Protein AF-A0A1U7EZ01-F1 (afdb_monomer)

Mean predicted aligned error: 15.54 Å

Secondary structure (DSSP, 8-state):
---HHHHHHHHHHHTTSS-HHHHHHHTTS-HHHHHHHHHHTT------S----------------------------

Nearest PDB structures (foldseek):
  2cob-assembly1_A  TM=7.987E-01  e=2.022E+00  Homo sapiens
  7qh5-assembly2_B  TM=5.673E-01  e=1.787E+00  Streptomyces tsukubensis NRRL18488
  5nr6-assembly1_A  TM=4.539E-01  e=1.901E+00  Dictyostelium discoideum
  2rn7-assembly1_A  TM=3.358E-01  e=6.553E+00  Shigella flexneri

Organism: Natronomonas pharaonis (strain ATCC 35678 / DSM 2160 / CIP 103997 / JCM 8858 / NBRC 14720 / NCIMB 2260 / Gabara) (NCBI:txid348780)

Foldseek 3Di:
DQDPLLVVLLVCCLVVVDPLVVSCVSSVHDSVVSCVVCVVVVRPRPPPDDDPPPPPDDDDDDDDDDDDDDDDDDDDD

pLDDT: mean 70.24, std 17.6, range [44.0, 91.94]

Radius of gyration: 25.86 Å; Cα contacts (8 Å, |Δi|>4): 43; chains: 1; bounding box: 48×58×61 Å

Solvent-accessible surface area (backbone atoms only — not comparable to full-atom values): 5196 Å² total; per-residue (Å²): 132,84,50,74,55,45,55,51,24,40,53,34,32,59,68,69,75,38,53,60,65,55,24,12,59,77,40,76,48,53,51,67,57,46,52,49,50,35,49,74,70,72,43,77,61,86,69,88,68,84,84,81,72,73,84,70,75,86,81,91,80,89,84,80,86,83,93,79,85,80,92,80,90,79,79,90,136

Structure (mmCIF, N/CA/C/O backbone):
data_AF-A0A1U7EZ01-F1
#
_entry.id   AF-A0A1U7EZ01-F1
#
loop_
_atom_site.group_PDB
_atom_site.id
_atom_site.type_symbol
_atom_site.label_atom_id
_atom_site.label_alt_id
_atom_site.label_comp_id
_atom_site.label_asym_id
_atom_site.label_entity_id
_atom_site.label_seq_id
_atom_site.pdbx_PDB_ins_code
_atom_site.Cartn_x
_atom_site.Cartn_y
_atom_site.Cartn_z
_atom_site.occupancy
_atom_site.B_iso_or_equiv
_atom_site.auth_seq_id
_atom_site.auth_comp_id
_atom_site.auth_asym_id
_atom_site.auth_atom_id
_atom_site.pdbx_PDB_model_num
ATOM 1 N N . MET A 1 1 ? -4.209 -0.685 -14.987 1.00 63.34 1 MET A N 1
ATOM 2 C CA . MET A 1 1 ? -5.118 -1.470 -14.119 1.00 63.34 1 MET A CA 1
ATOM 3 C C . MET A 1 1 ? -4.230 -2.446 -13.370 1.00 63.34 1 MET A C 1
ATOM 5 O O . MET A 1 1 ? -3.442 -3.092 -14.038 1.00 63.34 1 MET A O 1
ATOM 9 N N . TYR A 1 2 ? -4.264 -2.496 -12.039 1.00 71.69 2 TYR A N 1
ATOM 10 C CA . TYR A 1 2 ? -3.382 -3.394 -11.284 1.00 71.69 2 TYR A CA 1
ATOM 11 C C . TYR A 1 2 ? -3.797 -4.860 -11.462 1.00 71.69 2 TYR A C 1
ATOM 13 O O . TYR A 1 2 ? -4.983 -5.180 -11.358 1.00 71.69 2 TYR A O 1
ATOM 21 N N . ASP A 1 3 ? -2.825 -5.736 -11.710 1.00 85.50 3 ASP A N 1
ATOM 22 C CA . ASP A 1 3 ? -3.046 -7.164 -11.923 1.00 85.50 3 ASP A CA 1
ATOM 23 C C . ASP A 1 3 ? -3.559 -7.889 -10.671 1.00 85.50 3 ASP A C 1
ATOM 25 O O . ASP A 1 3 ? -3.373 -7.462 -9.526 1.00 85.50 3 ASP A O 1
ATOM 29 N N . ALA A 1 4 ? -4.178 -9.057 -10.881 1.00 87.00 4 ALA A N 1
ATOM 30 C CA . ALA A 1 4 ? -4.710 -9.891 -9.801 1.00 87.00 4 ALA A CA 1
ATOM 31 C C . ALA A 1 4 ? -3.641 -10.267 -8.754 1.00 87.00 4 ALA A C 1
ATOM 33 O O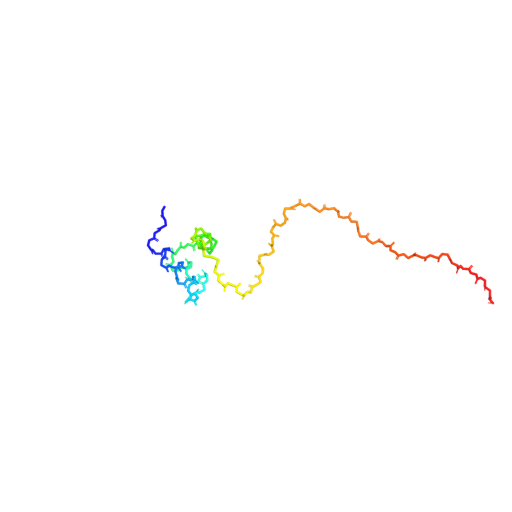 . ALA A 1 4 ? -3.962 -10.401 -7.570 1.00 87.00 4 ALA A O 1
ATOM 34 N N . ARG A 1 5 ? -2.372 -10.384 -9.174 1.00 87.25 5 ARG A N 1
ATOM 35 C CA . ARG A 1 5 ? -1.223 -10.633 -8.287 1.00 87.25 5 ARG A CA 1
ATOM 36 C C . ARG A 1 5 ? -0.965 -9.458 -7.349 1.00 87.25 5 ARG A C 1
ATOM 38 O O . ARG A 1 5 ? -0.903 -9.661 -6.139 1.00 87.25 5 ARG A O 1
ATOM 45 N N . THR A 1 6 ? -0.916 -8.238 -7.880 1.00 87.69 6 THR A N 1
ATOM 46 C CA . THR A 1 6 ? -0.736 -7.013 -7.089 1.00 87.69 6 THR A CA 1
ATOM 47 C C . THR A 1 6 ? -1.870 -6.826 -6.089 1.00 87.69 6 THR A C 1
ATOM 49 O O . THR 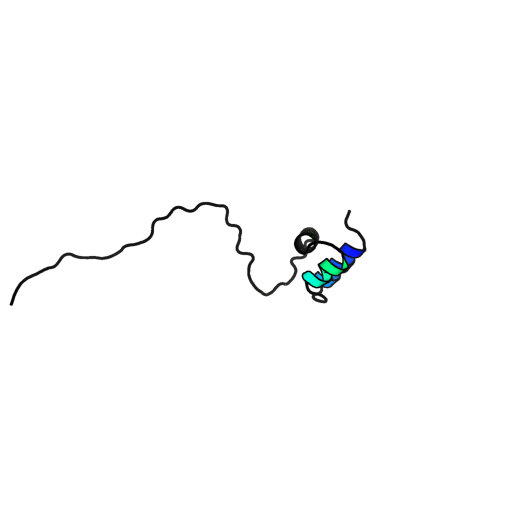A 1 6 ? -1.630 -6.534 -4.918 1.00 87.69 6 THR A O 1
ATOM 52 N N . ARG A 1 7 ? -3.114 -7.097 -6.503 1.00 87.94 7 ARG A N 1
ATOM 53 C CA . ARG A 1 7 ? -4.272 -7.027 -5.602 1.00 87.94 7 ARG A CA 1
ATOM 54 C C . ARG A 1 7 ? -4.186 -8.044 -4.458 1.00 87.94 7 ARG A C 1
ATOM 56 O O . ARG A 1 7 ? -4.502 -7.707 -3.318 1.00 87.94 7 ARG A O 1
ATOM 63 N N . ALA A 1 8 ? -3.753 -9.274 -4.743 1.00 89.56 8 ALA A N 1
ATOM 64 C CA . ALA A 1 8 ? -3.574 -10.314 -3.730 1.00 89.56 8 ALA A CA 1
ATOM 65 C C . ALA A 1 8 ? -2.435 -9.983 -2.749 1.00 89.56 8 ALA A C 1
ATOM 67 O O . ALA A 1 8 ? -2.610 -10.135 -1.540 1.00 89.56 8 ALA A O 1
ATOM 68 N N . ALA A 1 9 ? -1.309 -9.477 -3.255 1.00 89.88 9 ALA A N 1
ATOM 69 C CA . ALA A 1 9 ? -0.183 -9.030 -2.440 1.00 89.88 9 ALA A CA 1
ATOM 70 C C . ALA A 1 9 ? -0.585 -7.902 -1.478 1.00 89.88 9 ALA A C 1
ATOM 72 O O . ALA A 1 9 ? -0.320 -7.976 -0.278 1.00 89.88 9 ALA A O 1
ATOM 73 N N . VAL A 1 10 ? -1.310 -6.894 -1.970 1.00 87.69 10 VAL A N 1
ATOM 74 C CA . VAL A 1 10 ? -1.779 -5.782 -1.130 1.00 87.69 10 VAL A CA 1
ATOM 75 C C . VAL A 1 10 ? -2.784 -6.257 -0.084 1.00 87.69 10 VAL A C 1
ATOM 77 O O . VAL A 1 10 ? -2.713 -5.825 1.063 1.00 87.69 10 VAL A O 1
ATOM 80 N N . ALA A 1 11 ? -3.669 -7.198 -0.422 1.00 87.81 11 ALA A N 1
ATOM 81 C CA . ALA A 1 11 ? -4.588 -7.779 0.553 1.00 87.81 11 ALA A CA 1
ATOM 82 C C . ALA A 1 11 ? -3.854 -8.509 1.695 1.00 87.81 11 ALA A C 1
ATOM 84 O O . ALA A 1 11 ? -4.279 -8.410 2.845 1.00 87.81 11 ALA A O 1
ATOM 85 N N . ARG A 1 12 ? -2.749 -9.215 1.407 1.00 86.38 12 ARG A N 1
ATOM 86 C CA . ARG A 1 12 ? -1.913 -9.852 2.443 1.00 86.38 12 ARG A CA 1
ATOM 87 C C . ARG A 1 12 ? -1.206 -8.828 3.317 1.00 86.38 12 ARG A C 1
ATOM 89 O O . ARG A 1 12 ? -1.244 -8.955 4.539 1.00 86.38 12 ARG A O 1
ATOM 96 N N . TYR A 1 13 ? -0.630 -7.804 2.693 1.00 86.69 13 TYR A N 1
ATOM 97 C CA . TYR A 1 13 ? 0.026 -6.697 3.383 1.00 86.69 13 TYR A CA 1
ATOM 98 C C . TYR A 1 13 ? -0.925 -5.973 4.344 1.00 86.69 13 TYR A C 1
ATOM 100 O O . TYR A 1 13 ? -0.628 -5.824 5.525 1.00 86.69 13 TYR A O 1
ATOM 108 N N . VAL A 1 14 ? -2.111 -5.596 3.864 1.00 84.75 14 VAL A N 1
ATOM 109 C CA . VAL A 1 14 ? -3.140 -4.909 4.659 1.00 84.75 14 VAL A CA 1
ATOM 110 C C . VAL A 1 14 ? -3.644 -5.764 5.824 1.00 84.75 14 VAL A C 1
ATOM 112 O O . VAL A 1 14 ? -3.930 -5.237 6.895 1.00 84.75 14 VAL A O 1
ATOM 115 N N . AR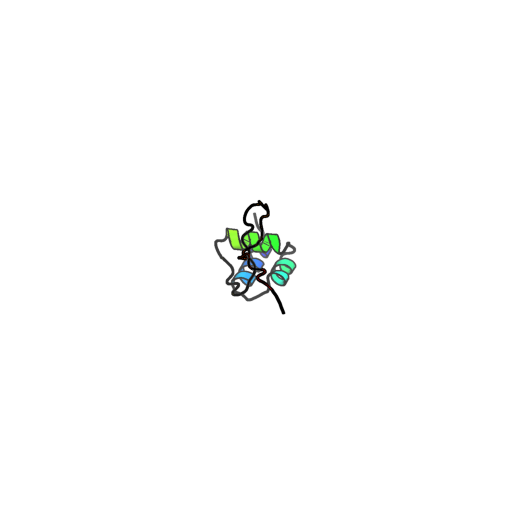G A 1 15 ? -3.749 -7.084 5.636 1.00 85.88 15 ARG A N 1
ATOM 116 C CA . ARG A 1 15 ? -4.164 -8.025 6.689 1.00 85.88 15 ARG A CA 1
ATOM 117 C C . ARG A 1 15 ? -3.053 -8.345 7.697 1.00 85.88 15 ARG A C 1
ATOM 119 O O . ARG A 1 15 ? -3.289 -9.151 8.590 1.00 85.88 15 ARG A O 1
ATOM 126 N N . GLY A 1 16 ? -1.854 -7.779 7.537 1.00 84.25 16 GLY A N 1
ATOM 127 C CA . GLY A 1 16 ? -0.698 -8.084 8.385 1.00 84.25 16 GLY A CA 1
ATOM 128 C C . GLY A 1 16 ? -0.160 -9.508 8.209 1.00 84.25 16 GLY A C 1
ATOM 129 O O . GLY A 1 16 ? 0.572 -9.993 9.062 1.00 84.25 16 GLY A O 1
ATOM 130 N N . LEU A 1 17 ? -0.522 -10.191 7.116 1.00 87.38 17 LEU A N 1
ATOM 131 C CA . LEU A 1 17 ? -0.076 -11.560 6.828 1.00 87.38 17 LEU A CA 1
ATOM 132 C C . LEU A 1 17 ? 1.323 -11.602 6.203 1.00 87.38 17 LEU A C 1
ATOM 134 O O . LEU A 1 17 ? 1.943 -12.661 6.150 1.00 87.38 17 LEU A O 1
ATOM 138 N N . SER A 1 18 ? 1.800 -10.476 5.670 1.00 84.56 18 SER A N 1
ATOM 139 C CA . SER A 1 18 ? 3.103 -10.365 5.011 1.00 84.56 18 SER A CA 1
ATOM 140 C C . SER A 1 18 ? 3.649 -8.950 5.153 1.00 84.56 18 SER A C 1
ATOM 142 O O . SER A 1 18 ? 2.887 -7.980 5.184 1.00 84.56 18 SER A O 1
ATOM 144 N N . THR A 1 19 ? 4.973 -8.812 5.204 1.00 88.44 19 THR A N 1
ATOM 145 C CA . THR A 1 19 ? 5.607 -7.489 5.217 1.00 88.44 19 THR A CA 1
ATOM 146 C C . THR A 1 19 ? 5.466 -6.790 3.860 1.00 88.44 19 THR A C 1
ATOM 148 O O . THR A 1 19 ? 5.287 -7.435 2.824 1.00 88.44 19 THR A O 1
ATOM 151 N N . ALA A 1 20 ? 5.601 -5.456 3.829 1.00 84.88 20 ALA A N 1
ATOM 152 C CA . ALA A 1 20 ? 5.558 -4.687 2.576 1.00 84.88 20 ALA A CA 1
ATOM 153 C C . ALA A 1 20 ? 6.583 -5.195 1.548 1.00 84.88 20 ALA A C 1
ATOM 155 O O . ALA A 1 20 ? 6.313 -5.206 0.351 1.00 84.88 20 ALA A O 1
ATOM 156 N N . ARG A 1 21 ? 7.762 -5.618 2.023 1.00 88.19 21 ARG A N 1
ATOM 157 C CA . ARG A 1 21 ? 8.853 -6.132 1.190 1.00 88.19 21 ARG A CA 1
ATOM 158 C C . ARG A 1 21 ? 8.507 -7.483 0.571 1.00 88.19 21 ARG A C 1
ATOM 160 O O . ARG A 1 21 ? 8.772 -7.685 -0.608 1.00 88.19 21 ARG A O 1
ATOM 167 N N . GLU A 1 22 ? 7.931 -8.391 1.351 1.00 88.62 22 GLU A N 1
ATOM 168 C CA . GLU A 1 22 ? 7.535 -9.715 0.865 1.00 88.62 22 GLU A CA 1
ATOM 169 C C . GLU A 1 22 ? 6.396 -9.617 -0.142 1.00 88.62 22 GLU A C 1
ATOM 171 O O . GLU A 1 22 ? 6.524 -10.130 -1.249 1.00 88.62 22 GLU A O 1
ATOM 176 N N . ALA A 1 23 ? 5.345 -8.867 0.193 1.00 89.50 23 ALA A N 1
ATOM 177 C CA . ALA A 1 23 ? 4.209 -8.675 -0.697 1.00 89.50 23 ALA A CA 1
ATOM 178 C C . ALA A 1 23 ? 4.627 -8.000 -2.020 1.00 89.50 23 ALA A C 1
ATOM 180 O O . ALA A 1 23 ? 4.167 -8.387 -3.092 1.00 89.50 23 ALA A O 1
ATOM 181 N N . ALA A 1 24 ? 5.545 -7.027 -1.967 1.00 90.06 24 ALA A N 1
ATOM 182 C CA . ALA A 1 24 ? 6.056 -6.360 -3.163 1.00 90.06 24 ALA A CA 1
ATOM 183 C C . ALA A 1 24 ? 6.869 -7.323 -4.04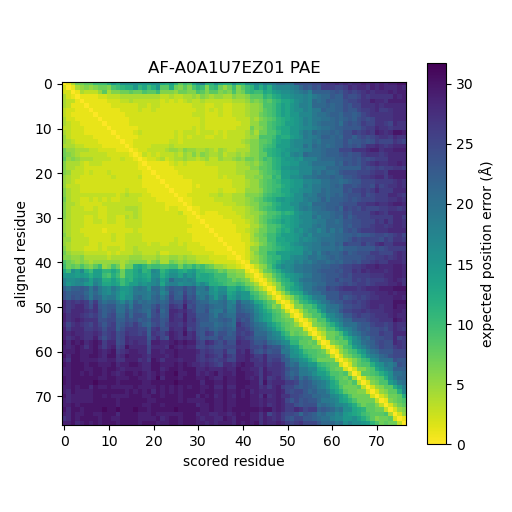3 1.00 90.06 24 ALA A C 1
ATOM 185 O O . ALA A 1 24 ? 6.688 -7.349 -5.258 1.00 90.06 24 ALA A O 1
ATOM 186 N N . ARG A 1 25 ? 7.693 -8.180 -3.425 1.00 90.38 25 ARG A N 1
ATOM 187 C CA . ARG A 1 25 ? 8.461 -9.215 -4.127 1.00 90.38 25 ARG A CA 1
ATOM 188 C C . ARG A 1 25 ? 7.560 -10.263 -4.785 1.00 90.38 25 ARG A C 1
ATOM 190 O O . ARG A 1 25 ? 7.849 -10.681 -5.897 1.00 90.38 25 ARG A O 1
ATOM 197 N N . GLU A 1 26 ? 6.480 -10.686 -4.128 1.00 87.38 26 GLU A N 1
ATOM 198 C CA . GLU A 1 26 ? 5.516 -11.641 -4.701 1.00 87.38 26 GLU A CA 1
ATOM 199 C C . GLU A 1 26 ? 4.791 -11.087 -5.935 1.00 87.38 26 GLU A C 1
ATOM 201 O O . GLU A 1 26 ? 4.445 -11.838 -6.849 1.00 87.38 26 GLU A O 1
ATOM 206 N N . ALA A 1 27 ? 4.539 -9.778 -5.949 1.00 88.06 27 ALA A N 1
ATOM 207 C CA . ALA A 1 27 ? 3.879 -9.094 -7.054 1.00 88.06 27 ALA A CA 1
ATOM 208 C C . ALA A 1 27 ? 4.850 -8.565 -8.124 1.00 88.06 27 ALA A C 1
ATOM 210 O O . ALA A 1 27 ? 4.374 -8.036 -9.121 1.00 88.06 27 ALA A O 1
ATOM 211 N N . ASP A 1 28 ? 6.165 -8.738 -7.946 1.00 91.94 28 ASP A N 1
ATOM 212 C CA . ASP A 1 28 ? 7.217 -8.183 -8.813 1.00 91.94 28 ASP A CA 1
ATOM 213 C C . ASP A 1 28 ? 7.116 -6.653 -8.984 1.00 91.94 28 ASP A C 1
ATOM 215 O O . ASP A 1 28 ? 7.372 -6.093 -10.045 1.00 91.94 28 ASP A O 1
ATOM 219 N N . ILE A 1 29 ? 6.717 -5.960 -7.913 1.00 90.06 29 ILE A N 1
ATOM 220 C CA . ILE A 1 29 ? 6.567 -4.501 -7.888 1.00 90.06 29 ILE A CA 1
ATOM 221 C C . ILE A 1 29 ? 7.457 -3.870 -6.824 1.00 90.06 29 ILE A C 1
ATOM 223 O O . ILE A 1 29 ? 7.976 -4.521 -5.916 1.00 90.06 29 ILE A O 1
ATOM 227 N N . SER A 1 30 ? 7.592 -2.550 -6.898 1.00 89.94 30 SER A N 1
ATOM 228 C CA . SER A 1 30 ? 8.269 -1.783 -5.857 1.00 89.94 30 SER A CA 1
ATOM 229 C C . SER A 1 30 ? 7.414 -1.665 -4.593 1.00 89.94 30 SER A C 1
ATOM 231 O O . SER A 1 30 ? 6.191 -1.526 -4.647 1.00 89.94 30 SER A O 1
ATOM 233 N N . THR A 1 31 ? 8.064 -1.615 -3.429 1.00 87.19 31 THR A N 1
ATOM 234 C CA . THR A 1 31 ? 7.393 -1.364 -2.140 1.00 87.19 31 THR A CA 1
ATOM 235 C C . THR A 1 31 ? 6.642 -0.030 -2.119 1.00 87.19 31 THR A C 1
ATOM 237 O O . THR A 1 31 ? 5.585 0.066 -1.499 1.00 87.19 31 THR A O 1
ATOM 240 N N . ALA A 1 32 ? 7.151 0.985 -2.824 1.00 86.88 32 ALA A N 1
ATOM 241 C CA . ALA A 1 32 ? 6.482 2.272 -3.001 1.00 86.88 32 ALA A CA 1
ATOM 242 C C . ALA A 1 32 ? 5.154 2.137 -3.765 1.00 86.88 32 ALA A C 1
ATOM 244 O O . ALA A 1 32 ? 4.148 2.705 -3.348 1.00 86.88 32 ALA A O 1
ATOM 245 N N . GLU A 1 33 ? 5.128 1.335 -4.831 1.00 87.44 33 GLU A N 1
ATOM 246 C CA . GLU A 1 33 ? 3.926 1.094 -5.633 1.00 87.44 33 GLU A CA 1
ATOM 247 C C . GLU A 1 33 ? 2.875 0.303 -4.843 1.00 87.44 33 GLU A C 1
ATOM 249 O O . GLU A 1 33 ? 1.694 0.645 -4.859 1.00 87.44 33 GLU A O 1
ATOM 254 N N . LEU A 1 34 ? 3.313 -0.681 -4.052 1.00 87.94 34 LEU A N 1
ATOM 255 C CA . LEU A 1 34 ? 2.446 -1.428 -3.143 1.00 87.94 34 LEU A CA 1
ATOM 256 C C . LEU A 1 34 ? 1.811 -0.526 -2.069 1.00 87.94 34 LEU A C 1
ATOM 258 O O . LEU A 1 34 ? 0.608 -0.615 -1.815 1.00 87.94 34 LEU A O 1
ATOM 262 N N . ARG A 1 35 ? 2.599 0.373 -1.460 1.00 85.19 35 ARG A N 1
ATOM 263 C CA . ARG A 1 35 ? 2.109 1.364 -0.483 1.00 85.19 35 ARG A CA 1
ATOM 264 C C . ARG A 1 35 ? 1.157 2.373 -1.123 1.00 85.19 35 ARG A C 1
ATOM 266 O O . ARG A 1 35 ? 0.146 2.720 -0.515 1.00 85.19 35 ARG A O 1
ATOM 273 N N . HIS A 1 36 ? 1.462 2.822 -2.339 1.00 86.00 36 HIS A N 1
ATOM 274 C CA . HIS A 1 36 ? 0.593 3.712 -3.102 1.00 86.00 36 HIS A CA 1
ATOM 275 C C . HIS A 1 36 ? -0.754 3.041 -3.382 1.00 86.00 36 HIS A C 1
ATOM 277 O O . HIS A 1 36 ? -1.793 3.612 -3.061 1.00 86.00 36 HIS A O 1
ATOM 283 N N . TYR A 1 37 ? -0.745 1.796 -3.866 1.00 86.25 37 TYR A N 1
ATOM 284 C CA . TYR A 1 37 ? -1.972 1.050 -4.128 1.00 86.25 37 TYR A CA 1
ATOM 285 C C . TYR A 1 37 ? -2.800 0.831 -2.854 1.00 86.25 37 TYR A C 1
ATOM 287 O O . TYR A 1 37 ? -3.996 1.121 -2.844 1.00 86.25 37 TYR A O 1
ATOM 295 N N . ALA A 1 38 ? -2.169 0.429 -1.745 1.00 83.56 38 ALA A N 1
ATOM 296 C CA . ALA A 1 38 ? -2.844 0.301 -0.450 1.00 83.56 38 ALA A CA 1
ATOM 297 C C . ALA A 1 38 ? -3.526 1.615 -0.014 1.00 83.56 38 ALA A C 1
ATOM 299 O O . ALA A 1 38 ? -4.695 1.606 0.377 1.00 83.56 38 ALA A O 1
ATOM 300 N N . ARG A 1 39 ? -2.834 2.755 -0.177 1.00 82.06 39 ARG A N 1
ATOM 301 C CA . ARG A 1 39 ? -3.369 4.095 0.112 1.00 82.06 39 ARG A CA 1
ATOM 302 C C . ARG A 1 39 ? -4.543 4.456 -0.804 1.00 82.06 39 ARG A C 1
ATOM 304 O O . ARG A 1 39 ? -5.549 4.958 -0.315 1.00 82.06 39 ARG A O 1
ATOM 311 N N . THR A 1 40 ? -4.459 4.160 -2.105 1.00 82.44 40 THR A N 1
ATOM 312 C CA . THR A 1 40 ? -5.566 4.396 -3.055 1.00 82.44 40 THR A CA 1
ATOM 313 C C . THR A 1 40 ? -6.793 3.531 -2.776 1.00 82.44 40 THR A C 1
ATOM 315 O O . THR A 1 40 ? -7.910 3.952 -3.057 1.00 82.44 40 THR A O 1
ATOM 318 N N . CYS A 1 41 ? -6.618 2.353 -2.169 1.00 77.50 41 CYS A N 1
ATOM 319 C CA . CYS A 1 41 ? -7.729 1.525 -1.705 1.00 77.50 41 CYS A CA 1
ATOM 320 C C . CYS A 1 41 ? -8.398 2.061 -0.425 1.00 77.50 41 CYS A C 1
ATOM 322 O O . CYS A 1 41 ? -9.320 1.423 0.076 1.00 77.50 41 CYS A O 1
ATOM 324 N N . GLY A 1 42 ? -7.956 3.207 0.110 1.00 66.62 42 GLY A N 1
ATOM 325 C CA . GLY A 1 42 ? -8.511 3.812 1.323 1.00 66.62 42 GLY A CA 1
ATOM 326 C C . GLY A 1 42 ? -8.133 3.070 2.603 1.00 66.62 42 GLY A C 1
ATOM 327 O O . GLY A 1 42 ? -8.727 3.310 3.650 1.00 66.62 42 GLY A O 1
ATOM 328 N N . ILE A 1 43 ? -7.157 2.161 2.530 1.00 65.50 43 ILE A N 1
ATOM 329 C CA . ILE A 1 43 ? -6.734 1.359 3.668 1.00 65.50 43 ILE A CA 1
ATOM 330 C C . ILE A 1 43 ? -5.381 1.890 4.116 1.00 65.50 43 ILE A C 1
ATOM 332 O O . ILE A 1 43 ? -4.347 1.580 3.525 1.00 65.50 43 ILE A O 1
ATOM 336 N N . ALA A 1 44 ? -5.391 2.716 5.161 1.00 61.97 44 ALA A N 1
ATOM 337 C CA . ALA A 1 44 ? -4.176 2.989 5.908 1.00 61.97 44 ALA A CA 1
ATOM 338 C C . ALA A 1 44 ? -3.751 1.655 6.538 1.00 61.97 44 ALA A C 1
ATOM 340 O O . ALA A 1 44 ? -4.504 1.114 7.355 1.00 61.97 44 ALA A O 1
ATOM 341 N N . PRO A 1 45 ? -2.618 1.056 6.127 1.00 56.34 45 PRO A N 1
ATOM 342 C CA . PRO A 1 45 ? -2.158 -0.141 6.799 1.00 56.34 45 PRO A CA 1
ATOM 343 C C . PRO A 1 45 ? -1.926 0.255 8.260 1.00 56.34 45 PRO A C 1
ATOM 345 O O . PRO A 1 45 ? -1.365 1.320 8.521 1.00 56.34 45 PRO A O 1
ATOM 348 N N . ALA A 1 46 ? -2.413 -0.559 9.197 1.00 54.66 46 ALA A N 1
ATOM 349 C CA . ALA A 1 46 ? -2.251 -0.336 10.630 1.00 54.66 46 ALA A CA 1
ATOM 350 C C . ALA A 1 46 ? -0.776 -0.542 11.024 1.00 54.66 46 ALA A C 1
ATOM 352 O O . ALA A 1 46 ? -0.428 -1.471 11.742 1.00 54.66 46 ALA A O 1
ATOM 353 N N . PHE A 1 47 ? 0.119 0.291 10.496 1.00 52.06 47 PHE A N 1
ATOM 354 C CA . PHE A 1 47 ? 1.469 0.451 11.000 1.00 52.06 47 PHE A CA 1
ATOM 355 C C . PHE A 1 47 ? 1.348 1.297 12.260 1.00 52.06 47 PHE A C 1
ATOM 357 O O . PHE A 1 47 ? 1.456 2.518 12.242 1.00 52.06 47 PHE A O 1
ATOM 364 N N . THR A 1 48 ? 1.078 0.626 13.373 1.00 53.19 48 THR A N 1
ATOM 365 C CA . THR A 1 48 ? 1.532 1.099 14.675 1.00 53.19 48 THR A CA 1
ATOM 366 C C . THR A 1 48 ? 3.058 1.074 14.650 1.00 53.19 48 THR A C 1
ATOM 368 O O . THR A 1 48 ? 3.656 0.022 14.865 1.00 53.19 48 THR A O 1
ATOM 371 N N . GLY A 1 49 ? 3.679 2.202 14.312 1.00 49.09 49 GLY A N 1
ATOM 372 C CA . GLY A 1 49 ? 5.128 2.364 14.383 1.00 49.09 49 GLY A CA 1
ATOM 373 C C . GLY A 1 49 ? 5.686 3.274 13.299 1.00 49.09 49 GLY A C 1
ATOM 374 O O . GLY A 1 49 ? 6.075 2.775 12.250 1.00 49.09 49 GLY A O 1
ATOM 375 N N . ASP A 1 50 ? 5.725 4.565 13.633 1.00 50.22 50 ASP A N 1
ATOM 376 C CA . ASP A 1 50 ? 6.809 5.509 13.334 1.00 50.22 50 ASP A CA 1
ATOM 377 C C . ASP A 1 50 ? 7.089 5.897 11.859 1.00 50.22 50 ASP A C 1
ATOM 379 O O . ASP A 1 50 ? 7.178 5.076 10.955 1.00 50.22 50 ASP A O 1
ATOM 383 N N . GLU A 1 51 ? 7.287 7.202 11.641 1.00 52.16 51 GLU A N 1
ATOM 384 C CA . GLU A 1 51 ? 7.953 7.794 10.463 1.00 52.16 51 GLU A CA 1
ATOM 385 C C . GLU A 1 51 ? 7.160 7.976 9.151 1.00 52.16 51 GLU A C 1
ATOM 387 O O . GLU A 1 51 ? 7.662 7.755 8.048 1.00 52.16 51 GLU A O 1
ATOM 392 N N . HIS A 1 52 ? 5.960 8.552 9.227 1.00 44.25 52 HIS A N 1
ATOM 393 C CA . HIS A 1 52 ? 5.616 9.591 8.248 1.00 44.25 52 HIS A CA 1
ATOM 394 C C . HIS A 1 52 ? 5.691 10.935 8.957 1.00 44.25 52 HIS A C 1
ATOM 396 O O . HIS A 1 52 ? 4.685 11.532 9.331 1.00 44.25 52 HIS A O 1
ATOM 402 N N . VAL A 1 53 ? 6.936 11.375 9.155 1.00 46.25 53 VAL A N 1
ATOM 403 C CA . VAL A 1 53 ? 7.240 12.796 9.241 1.00 46.25 53 VAL A CA 1
ATOM 404 C C . VAL A 1 53 ? 6.627 13.389 7.984 1.00 46.25 53 VAL A C 1
ATOM 406 O O . VAL A 1 53 ? 6.981 13.016 6.860 1.00 46.25 53 VAL A O 1
ATOM 409 N N . ASP A 1 54 ? 5.603 14.197 8.210 1.00 44.69 54 ASP A N 1
ATOM 410 C CA . ASP A 1 54 ? 5.042 15.103 7.235 1.00 44.69 54 ASP A CA 1
ATOM 411 C C . ASP A 1 54 ? 6.222 15.678 6.448 1.00 44.69 54 ASP A C 1
ATOM 413 O O . ASP A 1 54 ? 7.168 16.218 7.030 1.00 44.69 54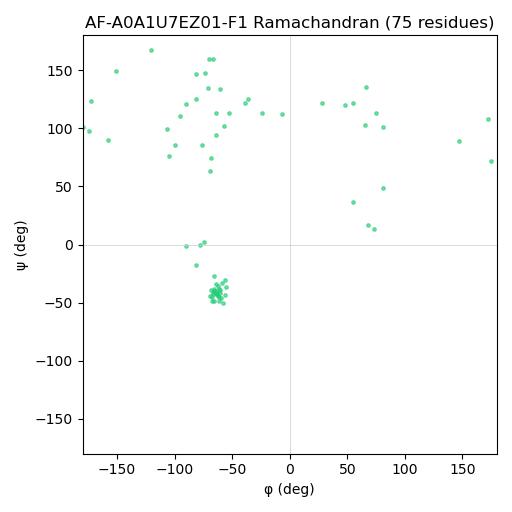 ASP A O 1
ATOM 417 N N . SER A 1 55 ? 6.228 15.483 5.130 1.00 44.00 55 SER A N 1
ATOM 418 C CA . SER A 1 55 ? 7.027 16.343 4.268 1.00 44.00 55 SER A CA 1
ATOM 419 C C . SER A 1 55 ? 6.359 17.708 4.342 1.00 44.00 55 SER A C 1
ATOM 421 O O . SER A 1 55 ? 5.620 18.088 3.439 1.00 44.00 55 SER A O 1
ATOM 423 N N . ALA A 1 56 ? 6.574 18.372 5.481 1.00 52.53 56 ALA A N 1
ATOM 424 C CA . ALA A 1 56 ? 6.370 19.778 5.681 1.00 52.53 56 ALA A CA 1
ATOM 425 C C . ALA A 1 56 ? 7.244 20.434 4.627 1.00 52.53 56 ALA A C 1
ATOM 427 O O . ALA A 1 56 ? 8.476 20.414 4.678 1.00 52.53 56 ALA A O 1
ATOM 428 N N . ASP A 1 57 ? 6.533 20.853 3.597 1.00 45.25 57 ASP A N 1
ATOM 429 C CA . ASP A 1 57 ? 6.907 21.831 2.613 1.00 45.25 57 ASP A CA 1
ATOM 430 C C . ASP A 1 57 ? 7.966 22.790 3.174 1.00 45.25 57 ASP A C 1
ATOM 432 O O . ASP A 1 57 ? 7.764 23.498 4.160 1.00 45.25 57 ASP A O 1
ATOM 436 N N . SER A 1 58 ? 9.148 22.669 2.579 1.00 49.06 58 SER A N 1
ATOM 437 C CA . SER A 1 58 ? 10.222 23.645 2.486 1.00 49.06 58 SER A CA 1
ATOM 438 C C . SER A 1 58 ? 9.885 25.037 3.025 1.00 49.06 58 SER A C 1
ATOM 440 O O . SER A 1 58 ? 9.188 25.773 2.350 1.00 49.06 58 SER A O 1
ATOM 442 N N . GLU A 1 59 ? 10.511 25.453 4.130 1.00 52.62 59 GLU A N 1
ATOM 443 C CA . GLU A 1 59 ? 11.522 26.518 4.075 1.00 52.62 59 GLU A CA 1
ATOM 444 C C . GLU A 1 59 ? 12.261 26.738 5.405 1.00 52.62 59 GLU A C 1
ATOM 446 O O . GLU A 1 59 ? 11.717 26.986 6.477 1.00 52.62 59 GLU A O 1
ATOM 451 N N . ARG A 1 60 ? 13.582 26.620 5.296 1.00 46.91 60 ARG A N 1
ATOM 452 C CA . ARG A 1 60 ? 14.593 26.867 6.316 1.00 46.91 60 ARG A CA 1
ATOM 453 C C . ARG A 1 60 ? 15.022 28.332 6.230 1.00 46.91 60 ARG A C 1
ATOM 455 O O . ARG A 1 60 ? 15.635 28.705 5.236 1.00 46.91 60 ARG A O 1
ATOM 462 N N . ALA A 1 61 ? 14.853 29.092 7.307 1.00 48.06 61 ALA A N 1
ATOM 463 C CA . ALA A 1 61 ? 15.755 30.184 7.697 1.00 48.06 61 ALA A CA 1
ATOM 464 C C . ALA A 1 61 ? 15.570 30.439 9.207 1.00 48.06 61 ALA A C 1
ATOM 466 O O . ALA A 1 61 ? 14.574 31.003 9.632 1.00 48.06 61 ALA A O 1
ATOM 467 N N . ALA A 1 62 ? 16.341 29.768 10.065 1.00 55.66 62 ALA A N 1
ATOM 468 C CA . ALA A 1 62 ? 17.619 30.255 10.597 1.00 55.66 62 ALA A CA 1
ATOM 469 C C . ALA A 1 62 ? 17.468 31.508 11.482 1.00 55.66 62 ALA A C 1
ATOM 471 O O . ALA A 1 62 ? 17.355 32.624 10.988 1.00 55.66 62 ALA A O 1
ATOM 472 N N . GLY A 1 63 ? 17.538 31.293 12.796 1.00 46.62 63 GLY A N 1
ATOM 473 C CA . GLY A 1 63 ? 17.631 32.337 13.812 1.00 46.62 63 GLY A CA 1
ATOM 474 C C . GLY A 1 63 ? 17.566 31.722 15.203 1.00 46.62 63 GLY A C 1
ATOM 475 O O . GLY A 1 63 ? 16.530 31.780 15.8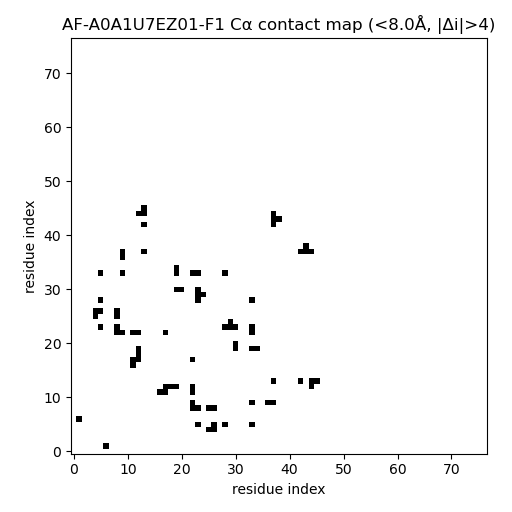56 1.00 46.62 63 GLY A O 1
ATOM 476 N N . THR A 1 64 ? 18.638 31.044 15.611 1.00 48.38 64 THR A N 1
ATOM 477 C CA . THR A 1 64 ? 18.804 30.564 16.980 1.00 48.38 64 THR A CA 1
ATOM 478 C C . THR A 1 64 ? 19.305 31.693 17.886 1.00 48.38 64 THR A C 1
ATOM 480 O O . THR A 1 64 ? 20.054 32.562 17.451 1.00 48.38 64 THR A O 1
ATOM 483 N N . GLU A 1 65 ? 18.855 31.623 19.142 1.00 52.78 65 GLU A N 1
ATOM 484 C CA . GLU A 1 65 ? 19.560 31.938 20.394 1.00 52.78 65 GLU A CA 1
ATOM 485 C C . GLU A 1 65 ? 20.220 33.318 20.600 1.00 52.78 65 GLU A C 1
ATOM 487 O O . GLU A 1 65 ? 21.213 33.678 19.979 1.00 52.78 65 GLU A O 1
ATOM 492 N N . SER A 1 66 ? 19.802 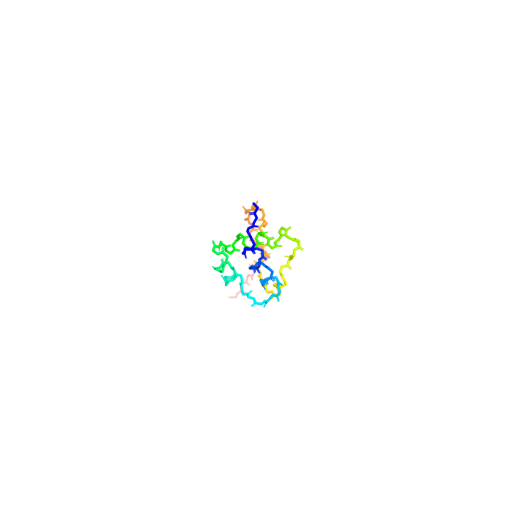34.024 21.651 1.00 45.81 66 SER A N 1
ATOM 493 C CA . SER A 1 66 ? 20.590 34.064 22.897 1.00 45.81 66 SER A CA 1
ATOM 494 C C . SER A 1 66 ? 20.000 35.081 23.866 1.00 45.81 66 SER A C 1
ATOM 496 O O . SER A 1 66 ? 20.112 36.291 23.694 1.00 45.81 66 SER A O 1
ATOM 498 N N . GLU A 1 67 ? 19.389 34.546 24.911 1.00 55.59 67 GLU A N 1
ATOM 499 C CA . GLU A 1 67 ? 19.098 35.216 26.169 1.00 55.59 67 GLU A CA 1
ATOM 500 C C . GLU A 1 67 ? 20.373 35.182 27.029 1.00 55.59 67 GLU A C 1
ATOM 502 O O . GLU A 1 67 ? 20.939 34.099 27.221 1.00 55.59 67 GLU A O 1
ATOM 507 N N . ARG A 1 68 ? 20.844 36.348 27.497 1.00 54.34 68 ARG A N 1
ATOM 508 C CA . ARG A 1 68 ? 21.445 36.551 28.831 1.00 54.34 68 ARG A CA 1
ATOM 509 C C . ARG A 1 68 ? 21.866 38.009 29.048 1.00 54.34 68 ARG A C 1
ATOM 511 O O . ARG A 1 68 ? 22.871 38.469 28.517 1.00 54.34 68 ARG A O 1
ATOM 518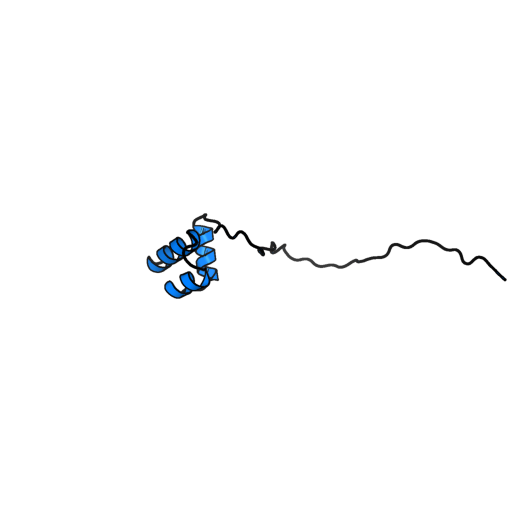 N N . ASP A 1 69 ? 21.010 38.704 29.787 1.00 52.31 69 ASP A N 1
ATOM 519 C CA . ASP A 1 69 ? 21.287 39.369 31.062 1.00 52.31 69 ASP A CA 1
ATOM 520 C C . ASP A 1 69 ? 22.705 39.880 31.384 1.00 52.31 69 ASP A C 1
ATOM 522 O O . ASP A 1 69 ? 23.661 39.121 31.547 1.00 52.31 69 ASP A O 1
ATOM 526 N N . ASP A 1 70 ? 22.699 41.193 31.622 1.00 54.03 70 ASP A N 1
ATOM 527 C CA . ASP A 1 70 ? 23.180 41.891 32.820 1.00 54.03 70 ASP A CA 1
ATOM 528 C C . ASP A 1 70 ? 24.686 42.175 32.969 1.00 54.03 70 ASP A C 1
ATOM 530 O O . ASP A 1 70 ? 25.511 41.365 33.401 1.00 54.03 70 ASP A O 1
ATOM 534 N N . ASP A 1 71 ? 25.006 43.437 32.668 1.00 57.56 71 ASP A N 1
ATOM 535 C CA . ASP A 1 71 ? 26.008 44.248 33.346 1.00 57.56 71 ASP A CA 1
ATOM 536 C C . ASP A 1 71 ? 26.047 43.975 34.858 1.00 57.56 71 ASP A C 1
ATOM 538 O O . ASP A 1 71 ? 25.045 44.175 35.521 1.00 57.56 71 ASP A O 1
ATOM 542 N N . THR A 1 72 ? 27.209 43.635 35.430 1.00 61.00 72 THR A N 1
ATOM 543 C CA . THR A 1 72 ? 27.749 44.257 36.663 1.00 61.00 72 THR A CA 1
ATOM 544 C C . THR A 1 72 ? 29.155 43.704 36.933 1.00 61.00 72 THR A C 1
ATOM 546 O O . 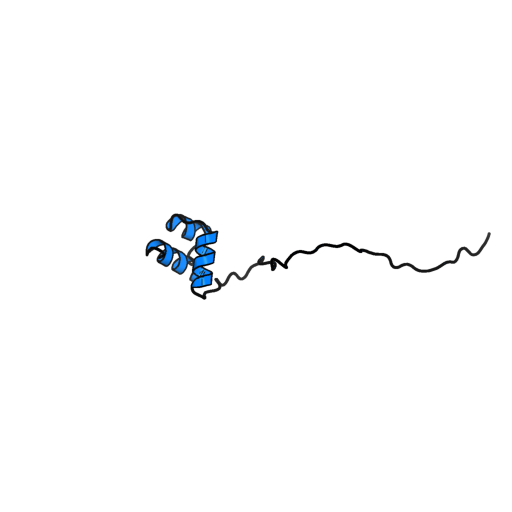THR A 1 72 ? 29.335 42.658 37.554 1.00 61.00 72 THR A O 1
ATOM 549 N N . LYS A 1 73 ? 30.197 44.437 36.522 1.00 56.16 73 LYS A N 1
ATOM 550 C CA . LYS A 1 73 ? 31.539 44.305 37.113 1.00 56.16 73 LYS A CA 1
ATOM 551 C C . LYS A 1 73 ? 31.719 45.440 38.122 1.00 56.16 73 LYS A C 1
ATOM 553 O O . LYS A 1 73 ? 32.256 46.494 37.794 1.00 56.16 73 LYS A O 1
ATOM 558 N N . CYS A 1 74 ? 31.256 45.224 39.350 1.00 51.31 74 CYS A N 1
ATOM 559 C CA . CYS A 1 74 ? 31.631 46.048 40.496 1.00 51.31 74 CYS A CA 1
ATOM 560 C C . CYS A 1 74 ? 32.797 45.385 41.248 1.00 51.31 74 CYS A C 1
ATOM 562 O O . CYS A 1 74 ? 32.640 44.330 41.847 1.00 51.31 74 CYS A O 1
ATOM 564 N N . SER A 1 75 ? 33.956 46.038 41.140 1.00 54.97 75 SER A N 1
ATOM 565 C CA . SER A 1 75 ? 34.925 46.373 42.194 1.00 54.97 75 SER A CA 1
ATOM 566 C C . SER A 1 75 ? 35.408 45.332 43.227 1.00 54.97 75 SER A C 1
ATOM 568 O O . SER A 1 75 ? 34.669 44.925 44.111 1.00 54.97 75 SER A O 1
ATOM 570 N N . ASN A 1 76 ? 36.735 45.136 43.183 1.00 51.69 76 ASN A N 1
ATOM 571 C CA . ASN A 1 76 ? 37.722 45.392 44.253 1.00 51.69 76 ASN A CA 1
ATOM 572 C C . ASN A 1 76 ? 37.823 44.436 45.462 1.00 51.69 76 ASN A C 1
ATOM 574 O O . ASN A 1 76 ? 36.987 44.487 46.355 1.00 51.69 76 ASN A O 1
ATOM 578 N N . ASP A 1 77 ? 38.959 43.732 45.556 1.00 49.53 77 ASP A N 1
ATOM 579 C CA . ASP A 1 77 ? 39.825 43.678 46.753 1.00 49.53 77 ASP A CA 1
ATOM 580 C C . ASP A 1 77 ? 41.288 43.476 46.315 1.00 49.53 77 ASP A C 1
ATOM 582 O O . ASP A 1 77 ? 41.528 42.559 45.491 1.00 49.53 77 ASP A O 1
#

Sequence (77 aa):
MYDARTRAAVARYVRGLSTAREAAREADISTAELRHYARTCGIAPAFTGDEHVDSADSERAAGTESERDDDTKCSND